Protein AF-A0A942D473-F1 (afdb_monomer_lite)

Radius of gyration: 24.36 Å; chains: 1; bounding box: 36×78×49 Å

pLDDT: mean 72.82, std 21.86, range [35.41, 96.5]

Structure (mmCIF, N/CA/C/O backbone):
data_AF-A0A942D473-F1
#
_entry.id   AF-A0A942D473-F1
#
loop_
_atom_site.group_PDB
_atom_site.id
_atom_site.type_symbol
_atom_site.label_atom_id
_atom_site.label_alt_id
_atom_site.label_comp_id
_atom_site.label_asym_id
_atom_site.label_entity_id
_atom_site.label_seq_id
_atom_site.pdbx_PDB_ins_code
_atom_site.Cartn_x
_atom_site.Cartn_y
_atom_site.Cartn_z
_atom_site.occupancy
_atom_site.B_iso_or_equiv
_atom_site.auth_seq_id
_atom_site.auth_comp_id
_atom_site.auth_asym_id
_atom_site.auth_atom_id
_atom_site.pdbx_PDB_model_num
ATOM 1 N N . MET A 1 1 ? 23.257 65.793 -36.754 1.00 37.97 1 MET A N 1
ATOM 2 C CA . MET A 1 1 ? 22.567 66.586 -35.714 1.00 37.97 1 MET A CA 1
ATOM 3 C C . MET A 1 1 ? 21.482 65.718 -35.097 1.00 37.97 1 MET A C 1
ATOM 5 O O . MET A 1 1 ? 20.773 65.103 -35.873 1.00 37.97 1 MET A O 1
ATOM 9 N N . ARG A 1 2 ? 21.452 65.651 -33.752 1.00 40.56 2 ARG A N 1
ATOM 10 C CA . ARG A 1 2 ? 20.291 65.588 -32.828 1.00 40.56 2 ARG A CA 1
ATOM 11 C C . ARG A 1 2 ? 19.033 64.815 -33.268 1.00 40.56 2 ARG A C 1
ATOM 13 O O . ARG A 1 2 ? 18.529 65.061 -34.345 1.00 40.56 2 ARG A O 1
ATOM 20 N N . LEU A 1 3 ? 18.305 64.078 -32.441 1.00 46.00 3 LEU A N 1
ATOM 21 C CA . LEU A 1 3 ? 18.394 63.455 -31.113 1.00 46.00 3 LEU A CA 1
ATOM 22 C C . LEU A 1 3 ? 16.975 62.868 -30.930 1.00 46.00 3 LEU A C 1
ATOM 24 O O . LEU A 1 3 ? 16.025 63.459 -31.435 1.00 46.00 3 LEU A O 1
ATOM 28 N N . ALA A 1 4 ? 16.848 61.820 -30.117 1.00 45.38 4 ALA A N 1
ATOM 29 C CA . ALA A 1 4 ? 15.629 61.468 -29.381 1.00 45.38 4 ALA A CA 1
ATOM 30 C C . ALA A 1 4 ? 14.444 60.860 -30.167 1.00 45.38 4 ALA A C 1
ATOM 32 O O . ALA A 1 4 ? 13.822 61.503 -30.999 1.00 45.38 4 ALA A O 1
ATOM 33 N N . LEU A 1 5 ? 14.003 59.669 -29.757 1.00 48.75 5 LEU A N 1
ATOM 34 C CA . LEU A 1 5 ? 12.954 59.620 -28.736 1.00 48.75 5 LEU A CA 1
ATOM 35 C C . LEU A 1 5 ? 12.903 58.228 -28.067 1.00 48.75 5 LEU A C 1
ATOM 37 O O . LEU A 1 5 ? 12.851 57.217 -28.766 1.00 48.75 5 LEU A O 1
ATOM 41 N N . PRO A 1 6 ? 12.935 58.169 -26.725 1.00 49.22 6 PRO A N 1
ATOM 42 C CA . PRO A 1 6 ? 12.782 56.949 -25.945 1.00 49.22 6 PRO A CA 1
ATOM 43 C C . PRO A 1 6 ? 11.299 56.573 -25.879 1.00 49.22 6 PRO A C 1
ATOM 45 O O . PRO A 1 6 ? 10.449 57.415 -25.587 1.00 49.22 6 PRO A O 1
ATOM 48 N N . LEU A 1 7 ? 10.975 55.306 -26.134 1.00 51.03 7 LEU A N 1
ATOM 49 C CA . LEU A 1 7 ? 9.628 54.796 -25.904 1.00 51.03 7 LEU A CA 1
ATOM 50 C C . LEU A 1 7 ? 9.437 54.583 -24.401 1.00 51.03 7 LEU A C 1
ATOM 52 O O . LEU A 1 7 ? 9.934 53.638 -23.794 1.00 51.03 7 LEU A O 1
ATOM 56 N N . VAL A 1 8 ? 8.774 55.594 -23.853 1.00 52.56 8 VAL A N 1
ATOM 57 C CA . VAL A 1 8 ? 8.220 55.794 -22.521 1.00 52.56 8 VAL A CA 1
ATOM 58 C C . VAL A 1 8 ? 7.843 54.488 -21.826 1.00 52.56 8 VAL A C 1
ATOM 60 O O . VAL A 1 8 ? 6.853 53.824 -22.122 1.00 52.56 8 VAL A O 1
ATOM 63 N N . LEU A 1 9 ? 8.685 54.187 -20.848 1.00 48.53 9 LEU A N 1
ATOM 64 C CA . LEU A 1 9 ? 8.417 53.387 -19.6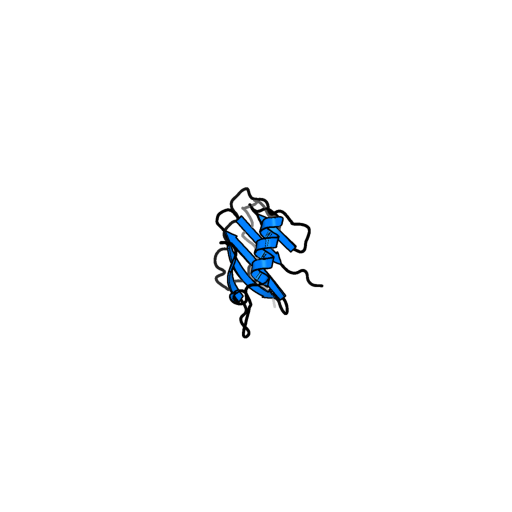71 1.00 48.53 9 LEU A CA 1
ATOM 65 C C . LEU A 1 9 ? 7.520 54.209 -18.721 1.00 48.53 9 LEU A C 1
ATOM 67 O O . LEU A 1 9 ? 7.634 55.432 -18.678 1.00 48.53 9 LEU A O 1
ATOM 71 N N . VAL A 1 10 ? 6.753 53.512 -17.878 1.00 50.84 10 VAL A N 1
ATOM 72 C CA . VAL A 1 10 ? 6.019 54.025 -16.701 1.00 50.84 10 VAL A CA 1
ATOM 73 C C . VAL A 1 10 ? 4.626 54.599 -16.980 1.00 50.84 10 VAL A C 1
ATOM 75 O O . VAL A 1 10 ? 4.469 55.778 -17.264 1.00 50.84 10 VAL A O 1
ATOM 78 N N . ALA A 1 11 ? 3.601 53.778 -16.743 1.00 49.16 11 ALA A N 1
ATOM 79 C CA . ALA A 1 11 ? 2.523 54.113 -15.806 1.00 49.16 11 ALA A CA 1
ATOM 80 C C . ALA A 1 11 ? 1.534 52.947 -15.715 1.00 49.16 11 ALA A C 1
ATOM 82 O O . ALA A 1 11 ? 0.751 52.746 -16.632 1.00 49.16 11 ALA A O 1
ATOM 83 N N . LEU A 1 12 ? 1.592 52.190 -14.615 1.00 45.12 12 LEU A N 1
ATOM 84 C CA . LEU A 1 12 ? 0.435 51.665 -13.869 1.00 45.12 12 LEU A CA 1
ATOM 85 C C . LEU A 1 12 ? 0.955 50.805 -12.704 1.00 45.12 12 LE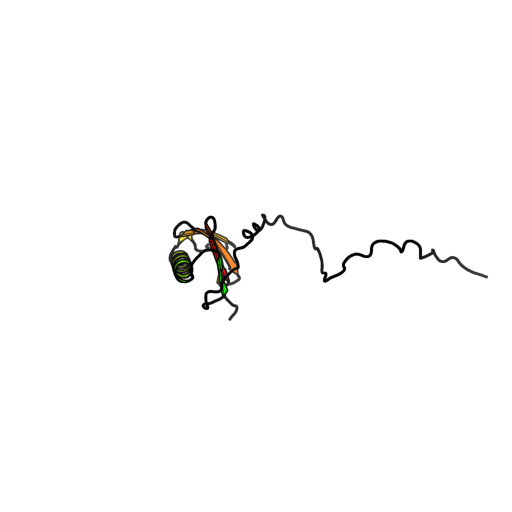U A C 1
ATOM 87 O O . LEU A 1 12 ? 0.792 49.591 -12.647 1.00 45.12 12 LEU A O 1
ATOM 91 N N . LEU A 1 13 ? 1.619 51.479 -11.760 1.00 50.00 13 LEU A N 1
ATOM 92 C CA . LEU A 1 13 ? 1.571 51.085 -10.356 1.00 50.00 13 LEU A CA 1
ATOM 93 C C . LEU A 1 13 ? 0.361 51.792 -9.744 1.00 50.00 13 LEU A C 1
ATOM 95 O O . LEU A 1 13 ? 0.317 53.018 -9.775 1.00 50.00 13 LEU A O 1
ATOM 99 N N . ALA A 1 14 ? -0.564 51.031 -9.165 1.00 50.06 14 ALA A N 1
ATOM 100 C CA . ALA A 1 14 ? -0.984 51.178 -7.768 1.00 50.06 14 ALA A CA 1
ATOM 101 C C . ALA A 1 14 ? -2.335 50.494 -7.545 1.00 50.06 14 ALA A C 1
ATOM 103 O O . ALA A 1 14 ? -3.354 50.909 -8.089 1.00 50.06 14 ALA A O 1
ATOM 104 N N . GLY A 1 15 ? -2.333 49.499 -6.660 1.00 49.34 15 GLY A N 1
ATOM 105 C CA . GLY A 1 15 ? -3.540 49.048 -5.980 1.00 49.34 15 GLY A CA 1
ATOM 106 C C . GLY A 1 15 ? -3.789 47.559 -6.118 1.00 49.34 15 GLY A C 1
ATOM 107 O O . GLY A 1 15 ? -4.576 47.162 -6.962 1.00 49.34 15 GLY A O 1
ATOM 108 N N . LEU A 1 16 ? -3.122 46.766 -5.275 1.00 48.88 16 LEU A N 1
ATOM 109 C CA . LEU A 1 16 ? -3.693 45.638 -4.520 1.00 48.88 16 LEU A CA 1
ATOM 110 C C . LEU A 1 16 ? -2.576 45.038 -3.650 1.00 48.88 16 LEU A C 1
ATOM 112 O O . LEU A 1 16 ? -1.949 44.034 -3.973 1.00 48.88 16 LEU A O 1
ATOM 116 N N . LEU A 1 17 ? -2.299 45.709 -2.529 1.00 53.28 17 LEU A N 1
ATOM 117 C CA . LEU A 1 17 ? -1.651 45.073 -1.388 1.00 53.28 17 LEU A CA 1
ATOM 118 C C . LEU A 1 17 ? -2.681 44.169 -0.703 1.00 53.28 17 LEU A C 1
ATOM 120 O O . LEU A 1 17 ? -3.556 44.669 -0.004 1.00 53.28 17 LEU A O 1
ATOM 124 N N . ALA A 1 18 ? -2.541 42.855 -0.867 1.00 51.34 18 ALA A N 1
ATOM 125 C CA . ALA A 1 18 ? -2.893 41.880 0.162 1.00 51.34 18 ALA A CA 1
ATOM 126 C C . ALA A 1 18 ? -2.127 40.565 -0.081 1.00 51.34 18 ALA A C 1
ATOM 128 O O . ALA A 1 18 ? -2.439 39.818 -1.000 1.00 51.34 18 ALA A O 1
ATOM 129 N N . GLY A 1 19 ? -1.126 40.299 0.766 1.00 37.22 19 GLY A N 1
ATOM 130 C CA . GLY A 1 19 ? -0.660 38.943 1.082 1.00 37.22 19 GLY A CA 1
ATOM 131 C C . GLY A 1 19 ? 0.273 38.252 0.083 1.00 37.22 19 GLY A C 1
ATOM 132 O O . GLY A 1 19 ? -0.094 37.244 -0.506 1.00 37.22 19 GLY A O 1
ATOM 133 N N . CYS A 1 20 ? 1.517 38.728 -0.031 1.00 43.19 20 CYS A N 1
ATOM 134 C CA . CYS A 1 20 ? 2.633 37.936 -0.554 1.00 43.19 20 CYS A CA 1
ATOM 135 C C . CYS A 1 20 ? 3.216 37.077 0.579 1.00 43.19 20 CYS A C 1
ATOM 137 O O . CYS A 1 20 ? 3.718 37.608 1.569 1.00 43.19 20 CYS A O 1
ATOM 139 N N . GLY A 1 21 ? 3.157 35.758 0.413 1.00 36.56 21 GLY A N 1
ATOM 140 C CA . GLY A 1 21 ? 3.851 34.777 1.236 1.00 36.56 21 GLY A CA 1
ATOM 141 C C . GLY A 1 21 ? 4.129 33.519 0.417 1.00 36.56 21 GLY A C 1
ATOM 142 O O . GLY A 1 21 ? 3.303 32.620 0.386 1.00 36.56 21 GLY A O 1
ATOM 143 N N . GLY A 1 22 ? 5.296 33.486 -0.238 1.00 35.41 22 GLY A N 1
ATOM 144 C CA . GLY A 1 22 ? 5.977 32.261 -0.686 1.00 35.41 22 GLY A CA 1
ATOM 145 C C . GLY A 1 22 ? 5.510 31.656 -2.012 1.00 35.41 22 GLY A C 1
ATOM 146 O O . GLY A 1 22 ? 4.617 30.819 -2.043 1.00 35.41 22 GLY A O 1
ATOM 147 N N . GLY A 1 23 ? 6.166 32.041 -3.110 1.00 40.84 23 GLY A N 1
ATOM 148 C CA . GLY A 1 23 ? 5.942 31.473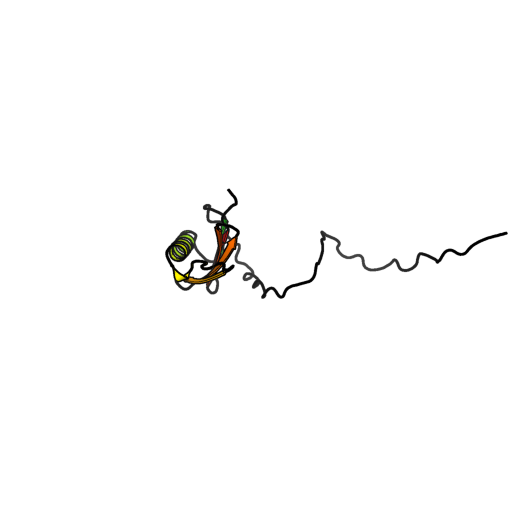 -4.441 1.00 40.84 23 GLY A CA 1
ATOM 149 C C . GLY A 1 23 ? 6.634 30.133 -4.711 1.00 40.84 23 GLY A C 1
ATOM 150 O O . GLY A 1 23 ? 7.592 29.763 -4.039 1.00 40.84 23 GLY A O 1
ATOM 151 N N . SER A 1 24 ? 6.214 29.454 -5.782 1.00 44.50 24 SER A N 1
ATOM 152 C CA . SER A 1 24 ? 6.984 29.385 -7.040 1.00 44.50 24 SER A CA 1
ATOM 153 C C . SER A 1 24 ? 6.313 28.466 -8.071 1.00 44.50 24 SER A C 1
ATOM 155 O O . SER A 1 24 ? 6.037 27.305 -7.799 1.00 44.50 24 SER A O 1
ATOM 157 N N . SER A 1 25 ? 6.154 29.023 -9.274 1.00 41.28 25 SER A N 1
ATOM 158 C CA . SER A 1 25 ? 6.197 28.373 -10.592 1.00 41.28 25 SER A CA 1
ATOM 159 C C . SER A 1 25 ? 5.161 27.302 -10.948 1.00 41.28 25 SER A C 1
ATOM 161 O O . SER A 1 25 ? 5.366 26.102 -10.796 1.00 41.28 25 SER A O 1
ATOM 163 N N . THR A 1 26 ? 4.109 27.766 -11.622 1.00 45.88 26 THR A N 1
ATOM 164 C CA . THR A 1 26 ? 3.277 26.981 -12.536 1.00 45.88 26 THR A CA 1
ATOM 165 C C . THR A 1 26 ? 4.077 26.639 -13.800 1.00 45.88 26 THR A C 1
ATOM 167 O O . THR A 1 26 ? 4.510 27.535 -14.523 1.00 45.88 26 THR A O 1
ATOM 170 N N . THR A 1 27 ? 4.227 25.351 -14.106 1.00 42.56 27 THR A N 1
ATOM 171 C CA . THR A 1 27 ? 4.372 24.873 -15.490 1.00 42.56 27 THR A CA 1
ATOM 172 C C . THR A 1 27 ? 3.229 23.910 -15.781 1.00 42.56 27 THR A C 1
ATOM 174 O O . THR A 1 27 ? 2.914 23.016 -15.001 1.00 42.56 27 THR A O 1
ATOM 177 N N . THR A 1 28 ? 2.544 24.198 -16.880 1.00 53.62 28 THR A N 1
ATOM 178 C CA . THR A 1 28 ? 1.325 23.560 -17.367 1.00 53.62 28 THR A CA 1
ATOM 179 C C . THR A 1 28 ? 1.625 22.198 -17.987 1.00 53.62 28 THR A C 1
ATOM 181 O O . THR A 1 28 ? 2.511 22.105 -18.833 1.00 53.62 28 THR A O 1
ATOM 184 N N . GLY A 1 29 ? 0.820 21.180 -17.668 1.00 42.94 29 GLY A N 1
ATOM 185 C CA . GLY A 1 29 ? 0.663 20.005 -18.530 1.00 42.94 29 GLY A CA 1
ATOM 186 C C . GLY A 1 29 ? 0.443 18.691 -17.788 1.00 42.94 29 GLY A C 1
ATOM 187 O O . GLY A 1 29 ? 1.389 18.098 -17.286 1.00 42.94 29 GLY A O 1
ATOM 188 N N . GLY A 1 30 ? -0.798 18.201 -17.809 1.00 37.78 30 GLY A N 1
ATOM 189 C CA . GLY A 1 30 ? -1.120 16.808 -17.501 1.00 37.78 30 GLY A CA 1
ATOM 190 C C . GLY A 1 30 ? -2.208 16.672 -16.450 1.00 37.78 30 GLY A C 1
ATOM 191 O O . GLY A 1 30 ? -1.935 16.786 -15.258 1.00 37.78 30 GLY A O 1
ATOM 192 N N . SER A 1 31 ? -3.433 16.410 -16.915 1.00 44.03 31 SER A N 1
ATOM 193 C CA . SER A 1 31 ? -4.590 15.987 -16.124 1.00 44.03 31 SER A CA 1
ATOM 194 C C . SER A 1 31 ? -4.193 14.913 -15.113 1.00 44.03 31 SER A C 1
ATOM 196 O O . SER A 1 31 ? -4.161 13.726 -15.424 1.00 44.03 31 SER A O 1
ATOM 198 N N . SER A 1 32 ? -3.871 15.343 -13.901 1.00 39.41 32 SER A N 1
ATOM 199 C CA . SER A 1 32 ? -3.692 14.465 -12.759 1.00 39.41 32 SER A CA 1
ATOM 200 C C . SER A 1 32 ? -5.037 14.436 -12.067 1.00 39.41 32 SER A C 1
ATOM 202 O O . SER A 1 32 ? -5.498 15.446 -11.535 1.00 39.41 32 SER A O 1
ATOM 204 N N . THR A 1 33 ? -5.710 13.296 -12.186 1.00 37.97 33 THR A N 1
ATOM 205 C CA . THR A 1 33 ? -6.930 12.952 -11.464 1.00 37.97 33 THR A CA 1
ATOM 206 C C . THR A 1 33 ? -6.806 13.449 -10.031 1.00 37.97 33 THR A C 1
ATOM 208 O O . THR A 1 33 ? -5.801 13.166 -9.380 1.00 37.97 33 THR A O 1
ATOM 211 N N . ALA A 1 34 ? -7.792 14.232 -9.591 1.00 40.91 34 ALA A N 1
ATOM 212 C CA . ALA A 1 34 ? -7.857 14.855 -8.279 1.00 40.91 34 ALA A CA 1
ATOM 213 C C . ALA A 1 34 ? -7.234 13.959 -7.198 1.00 40.91 34 ALA A C 1
ATOM 215 O O . ALA A 1 34 ? -7.747 12.876 -6.904 1.00 40.91 34 ALA A O 1
ATOM 216 N N . ALA A 1 35 ? -6.125 14.415 -6.612 1.00 46.28 35 ALA A N 1
ATOM 217 C CA . ALA A 1 35 ? -5.723 13.943 -5.301 1.00 46.28 35 ALA A CA 1
ATOM 218 C C . ALA A 1 35 ? -6.883 14.316 -4.377 1.00 46.28 35 ALA A C 1
ATOM 220 O O . ALA A 1 35 ? -7.085 15.494 -4.088 1.00 46.28 35 ALA A O 1
ATOM 221 N N . GLY A 1 36 ? -7.723 13.332 -4.047 1.00 42.03 36 GLY A N 1
ATOM 222 C CA . GLY A 1 36 ? -8.854 13.532 -3.156 1.00 42.03 36 GLY A CA 1
ATOM 223 C C . GLY A 1 36 ? -8.352 14.207 -1.891 1.00 42.03 36 GLY A C 1
ATOM 224 O O . GLY A 1 36 ? -7.433 13.703 -1.245 1.00 42.03 36 GLY A O 1
ATOM 225 N N . GLU A 1 37 ? -8.917 15.373 -1.597 1.00 40.34 37 GLU A N 1
ATOM 226 C CA . GLU A 1 37 ? -8.663 16.106 -0.369 1.00 40.34 37 GLU A CA 1
ATOM 227 C C . GLU A 1 37 ? -8.865 15.129 0.794 1.00 40.34 37 GLU A C 1
ATOM 229 O O . GLU A 1 37 ? -9.932 14.519 0.928 1.00 40.34 37 GLU A O 1
ATOM 234 N N . ALA A 1 38 ? -7.805 14.877 1.567 1.00 45.28 38 ALA A N 1
ATOM 235 C CA . ALA A 1 38 ? -7.911 14.014 2.733 1.00 45.28 38 ALA A CA 1
ATOM 236 C C . ALA A 1 38 ? -9.018 14.589 3.635 1.00 45.28 38 ALA A C 1
ATOM 238 O O . ALA A 1 38 ? -9.037 15.806 3.838 1.00 45.28 38 ALA A O 1
ATOM 239 N N . PRO A 1 39 ? -9.954 13.767 4.147 1.00 45.16 39 PRO A N 1
ATOM 240 C CA . PRO A 1 39 ? -11.067 14.262 4.946 1.00 45.16 39 PRO A CA 1
ATOM 241 C C . PRO A 1 39 ? -10.549 15.170 6.065 1.00 45.16 39 PRO A C 1
ATOM 243 O O . PRO A 1 39 ? -9.651 14.789 6.823 1.00 45.16 39 PRO A O 1
ATOM 246 N N . ALA A 1 40 ? -11.100 16.385 6.130 1.00 41.03 40 ALA A N 1
ATOM 247 C CA . ALA A 1 40 ? -10.708 17.397 7.099 1.00 41.03 40 ALA A CA 1
ATOM 248 C C . ALA A 1 40 ? -10.769 16.810 8.520 1.00 41.03 40 ALA A C 1
ATOM 250 O O . ALA A 1 40 ? -11.835 16.424 8.996 1.00 41.03 40 ALA A O 1
ATOM 251 N N . GLY A 1 41 ? -9.610 16.714 9.180 1.00 43.22 41 GLY A N 1
ATOM 252 C CA . GLY A 1 41 ? -9.489 16.269 10.574 1.00 43.22 41 GLY A CA 1
ATOM 253 C C . GLY A 1 41 ? -8.728 14.961 10.803 1.00 43.22 41 GLY A C 1
ATOM 254 O O . GLY A 1 41 ? -8.469 14.623 11.956 1.00 43.22 41 GLY A O 1
ATOM 255 N N . ALA A 1 42 ? -8.324 14.237 9.758 1.00 55.50 42 ALA A N 1
ATOM 256 C CA . ALA A 1 42 ? -7.565 13.002 9.932 1.00 55.50 42 ALA A CA 1
ATOM 257 C C . ALA A 1 42 ? -6.060 13.243 9.712 1.00 55.50 42 ALA A C 1
ATOM 259 O O . ALA A 1 42 ? -5.561 13.212 8.588 1.00 55.50 42 ALA A O 1
ATOM 260 N N . SER A 1 43 ? -5.333 13.514 10.800 1.00 65.19 43 SER A N 1
ATOM 261 C CA . SER A 1 43 ? -3.882 13.713 10.749 1.00 65.19 43 SER A CA 1
ATOM 262 C C . SER A 1 43 ? -3.171 12.405 10.385 1.00 65.19 43 SER A C 1
ATOM 264 O O . SER A 1 43 ? -3.369 11.398 11.077 1.00 65.19 43 SER A O 1
ATOM 266 N N . PRO A 1 44 ? -2.321 12.395 9.343 1.00 75.31 44 PRO A N 1
ATOM 267 C CA . PRO A 1 44 ? -1.518 11.227 9.031 1.00 75.31 44 PRO A CA 1
ATOM 268 C C . PRO A 1 44 ? -0.574 10.931 10.201 1.00 75.31 44 PRO A C 1
ATOM 270 O O . PRO A 1 44 ? 0.147 11.804 10.682 1.00 75.31 44 PRO A O 1
ATOM 273 N N . SER A 1 45 ? -0.587 9.688 10.668 1.00 79.25 45 SER A N 1
ATOM 274 C CA . SER A 1 45 ? 0.312 9.176 11.701 1.00 79.25 45 SER A CA 1
ATOM 275 C C . SER A 1 45 ? 1.415 8.343 11.051 1.00 79.25 45 SER A C 1
ATOM 277 O O . SER A 1 45 ? 1.168 7.643 10.071 1.00 79.25 45 SER A O 1
ATOM 279 N N . SER A 1 46 ? 2.642 8.412 11.570 1.00 84.00 46 SER A N 1
ATOM 280 C CA . SER A 1 46 ? 3.746 7.573 11.093 1.00 84.00 46 SER A CA 1
ATOM 281 C C . SER A 1 46 ? 3.883 6.325 11.962 1.00 84.00 46 SER A C 1
ATOM 283 O O . SER A 1 46 ? 3.760 6.382 13.184 1.00 84.00 46 SER A O 1
ATOM 285 N N . CYS A 1 47 ? 4.151 5.182 11.335 1.00 83.12 47 CYS A N 1
ATOM 286 C CA . CYS A 1 47 ? 4.207 3.896 12.037 1.00 83.12 47 CYS A CA 1
ATOM 287 C C . CYS A 1 47 ? 5.616 3.456 12.453 1.00 83.12 47 CYS A C 1
ATOM 289 O O . CYS A 1 47 ? 5.848 2.264 12.659 1.00 83.12 47 CYS A O 1
ATOM 291 N N . GLY A 1 48 ? 6.564 4.395 12.558 1.00 66.12 48 GLY A N 1
ATOM 292 C CA . GLY A 1 48 ? 7.962 4.159 12.956 1.00 66.12 48 GLY A CA 1
ATOM 293 C C . GLY A 1 48 ? 8.803 3.341 11.964 1.00 66.12 48 GLY A C 1
ATOM 294 O O . GLY A 1 48 ? 10.023 3.477 11.933 1.00 66.12 48 GLY A O 1
ATOM 295 N N . GLU A 1 49 ? 8.167 2.534 11.117 1.00 58.16 49 GLU A N 1
ATOM 296 C CA . GLU A 1 49 ? 8.804 1.589 10.211 1.00 58.16 49 GLU A CA 1
ATOM 297 C C . GLU A 1 49 ? 8.653 2.063 8.763 1.00 58.16 49 GLU A C 1
ATOM 299 O O . GLU A 1 49 ? 7.571 2.020 8.176 1.00 58.16 49 GLU A O 1
ATOM 304 N N . GLY A 1 50 ? 9.749 2.569 8.195 1.00 59.56 50 GLY A N 1
ATOM 305 C CA . GLY A 1 50 ? 9.743 3.122 6.844 1.00 59.56 50 GLY A CA 1
ATOM 306 C C . GLY A 1 50 ? 8.825 4.336 6.711 1.00 59.56 50 GLY A C 1
ATOM 307 O O . GLY A 1 50 ? 8.261 4.851 7.672 1.00 59.56 50 GLY A O 1
ATOM 308 N N . SER A 1 51 ? 8.685 4.845 5.498 1.00 83.56 51 SER A N 1
ATOM 309 C CA . SER A 1 51 ? 7.812 5.984 5.184 1.00 83.56 51 SER A CA 1
ATOM 310 C C . SER A 1 51 ? 6.337 5.554 5.141 1.00 83.56 51 SER A C 1
ATOM 312 O O . SER A 1 51 ? 5.609 5.917 4.220 1.00 83.56 51 SER A O 1
ATOM 314 N N . LEU A 1 52 ? 5.922 4.722 6.106 1.00 88.25 52 LEU A N 1
ATOM 315 C CA . LEU A 1 52 ? 4.558 4.247 6.279 1.00 88.25 52 LEU A CA 1
ATOM 316 C C . LEU A 1 52 ? 3.758 5.309 7.035 1.00 88.25 52 LEU A C 1
ATOM 318 O O . LEU A 1 52 ? 3.963 5.535 8.232 1.00 88.25 52 LEU A O 1
ATOM 322 N N . GLN A 1 53 ? 2.862 5.960 6.306 1.00 91.62 53 GLN A N 1
ATOM 323 C CA . GLN A 1 53 ? 1.912 6.938 6.809 1.00 91.62 53 GLN A CA 1
ATOM 324 C C . GLN A 1 53 ? 0.513 6.336 6.790 1.00 91.62 53 GLN A C 1
ATOM 326 O O . GLN A 1 53 ? 0.132 5.647 5.843 1.00 91.62 53 GLN A O 1
ATOM 331 N N . VAL A 1 54 ? -0.252 6.589 7.843 1.00 92.38 54 VAL A N 1
ATOM 332 C CA . VAL A 1 54 ? -1.584 6.019 8.025 1.00 92.38 54 VAL A CA 1
ATOM 333 C C . VAL A 1 54 ? -2.582 7.076 8.459 1.00 92.38 54 VAL A C 1
ATOM 335 O O . VAL A 1 54 ? -2.250 7.975 9.224 1.00 92.38 54 VAL A O 1
ATOM 338 N N . THR A 1 55 ? -3.826 6.921 8.030 1.00 92.94 55 THR A N 1
ATOM 339 C CA . THR A 1 55 ? -4.942 7.789 8.405 1.00 92.94 55 THR A CA 1
ATOM 340 C C . THR A 1 55 ? -6.142 6.910 8.718 1.00 92.94 55 THR A C 1
ATOM 342 O O . THR A 1 55 ? -6.475 6.037 7.919 1.00 92.94 55 THR A O 1
ATOM 345 N N . GLY A 1 56 ? -6.775 7.099 9.880 1.00 89.94 56 GLY A N 1
ATOM 346 C CA . GLY A 1 56 ? -7.967 6.331 10.280 1.00 89.94 56 GLY A CA 1
ATOM 347 C C . GLY A 1 56 ? -7.741 4.824 10.484 1.00 89.94 56 GLY A C 1
ATOM 348 O O . GLY A 1 56 ? -8.702 4.063 10.584 1.00 89.94 56 GLY A O 1
ATOM 349 N N . VAL A 1 57 ? -6.483 4.371 10.539 1.00 91.94 57 VAL A N 1
ATOM 350 C CA . VAL A 1 57 ? -6.103 2.957 10.642 1.00 91.94 57 VAL A CA 1
ATOM 351 C C . VAL A 1 57 ? -4.932 2.767 11.603 1.00 91.94 57 VAL A C 1
ATOM 353 O O . VAL A 1 57 ? -4.063 3.630 11.718 1.00 91.94 57 VAL A O 1
ATOM 356 N N . SER A 1 58 ? -4.913 1.637 12.315 1.00 91.75 58 SER A N 1
ATOM 357 C CA . SER A 1 58 ? -3.812 1.296 13.220 1.00 91.75 58 SER A CA 1
ATOM 358 C C . SER A 1 58 ? -2.560 0.870 12.449 1.00 91.75 58 SER A C 1
ATOM 360 O O . SER A 1 58 ? -2.642 0.301 11.360 1.00 91.75 58 SER A O 1
ATOM 362 N N . CYS A 1 59 ? -1.383 1.058 13.044 1.00 90.50 59 CYS A N 1
ATOM 363 C CA . CYS A 1 59 ? -0.134 0.600 12.436 1.00 90.50 59 CYS A CA 1
ATOM 364 C C . CYS A 1 59 ? -0.071 -0.921 12.247 1.00 90.50 59 CYS A C 1
ATOM 366 O O . CYS A 1 59 ? 0.522 -1.385 11.278 1.00 90.50 59 CYS A O 1
ATOM 368 N N . ALA A 1 60 ? -0.691 -1.702 13.136 1.00 92.25 60 ALA A N 1
ATOM 369 C CA . ALA A 1 60 ? -0.762 -3.155 12.992 1.00 92.25 60 ALA A CA 1
ATOM 370 C C . ALA A 1 60 ? -1.598 -3.558 11.767 1.00 92.25 60 ALA A C 1
ATOM 372 O O . ALA A 1 60 ? -1.161 -4.385 10.968 1.00 92.25 60 ALA A O 1
ATOM 373 N N . GLU A 1 61 ? -2.758 -2.922 11.577 1.00 93.38 61 GLU A N 1
ATOM 374 C CA . GLU A 1 61 ? -3.605 -3.140 10.399 1.00 93.38 61 GLU A CA 1
ATOM 375 C C . GLU A 1 61 ? -2.880 -2.700 9.118 1.00 93.38 61 GLU A C 1
ATOM 377 O O . GLU A 1 61 ? -2.841 -3.453 8.149 1.00 93.38 61 GLU A O 1
ATOM 382 N N . ALA A 1 62 ? -2.211 -1.543 9.126 1.00 92.25 62 ALA A N 1
ATOM 383 C CA . ALA A 1 62 ? -1.452 -1.070 7.972 1.00 92.25 62 ALA A CA 1
ATOM 384 C C . ALA A 1 62 ? -0.310 -2.016 7.566 1.00 92.25 62 ALA A C 1
ATOM 386 O O . ALA A 1 62 ? -0.115 -2.274 6.377 1.00 92.25 62 ALA A O 1
ATOM 387 N N . LYS A 1 63 ? 0.412 -2.583 8.542 1.00 91.38 63 LYS A N 1
ATOM 388 C CA . LYS A 1 63 ? 1.446 -3.599 8.290 1.00 91.38 63 LYS A CA 1
ATOM 389 C C . LYS A 1 63 ? 0.854 -4.882 7.708 1.00 91.38 63 LYS A C 1
ATOM 391 O O . LYS A 1 63 ? 1.433 -5.434 6.777 1.00 91.38 63 LYS A O 1
ATOM 396 N N . ALA A 1 64 ? -0.301 -5.330 8.202 1.00 93.69 64 ALA A N 1
ATOM 397 C CA . ALA A 1 64 ? -0.989 -6.501 7.659 1.00 93.69 64 ALA A CA 1
ATOM 398 C C . ALA A 1 64 ? -1.428 -6.282 6.199 1.00 93.69 64 ALA A C 1
ATOM 400 O O . ALA A 1 64 ? -1.200 -7.144 5.352 1.00 93.69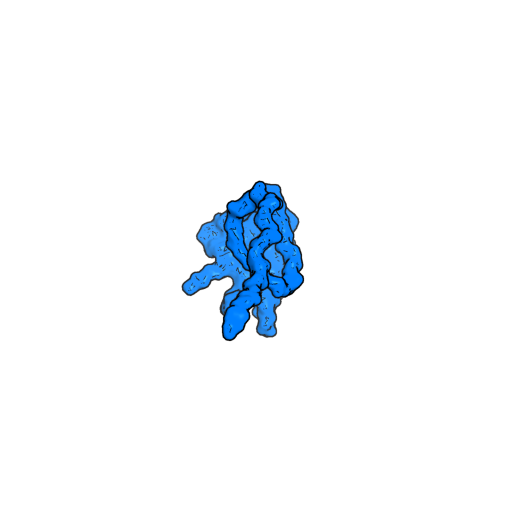 64 ALA A O 1
ATOM 401 N N . VAL A 1 65 ? -1.977 -5.104 5.880 1.00 93.50 65 VAL A N 1
ATOM 402 C CA . VAL A 1 65 ? -2.343 -4.731 4.502 1.00 93.50 65 VAL A CA 1
ATOM 403 C C . VAL A 1 65 ? -1.110 -4.703 3.597 1.00 93.50 65 VAL A C 1
ATOM 405 O O . VAL A 1 65 ? -1.139 -5.273 2.508 1.00 93.50 65 VAL A O 1
ATOM 408 N N . LEU A 1 66 ? -0.006 -4.096 4.043 1.00 91.38 66 LEU A N 1
ATOM 409 C CA . LEU A 1 66 ? 1.224 -4.040 3.253 1.00 91.38 66 LEU A CA 1
ATOM 410 C C . LEU A 1 66 ? 1.831 -5.435 3.028 1.00 91.38 66 LEU A C 1
ATOM 412 O O . LEU A 1 66 ? 2.248 -5.741 1.913 1.00 91.38 66 LEU A O 1
ATOM 416 N N . ALA A 1 67 ? 1.836 -6.299 4.047 1.00 92.44 67 ALA A N 1
ATOM 417 C CA . ALA A 1 67 ? 2.285 -7.685 3.918 1.00 92.44 67 ALA A CA 1
ATOM 418 C C . ALA A 1 67 ? 1.416 -8.475 2.924 1.00 92.44 67 ALA A C 1
ATOM 420 O O . ALA A 1 67 ? 1.943 -9.194 2.074 1.00 92.44 67 ALA A O 1
ATOM 421 N N . GLY A 1 68 ? 0.092 -8.287 2.970 1.00 93.31 68 GLY A N 1
ATOM 422 C CA . GLY A 1 68 ? -0.836 -8.870 2.000 1.00 93.31 68 GLY A CA 1
ATOM 423 C C . GLY A 1 68 ? -0.571 -8.396 0.568 1.00 93.31 68 GLY A C 1
ATOM 424 O O . GLY A 1 68 ? -0.585 -9.206 -0.357 1.00 93.31 68 GLY A O 1
ATOM 425 N N . TRP A 1 69 ? -0.260 -7.109 0.382 1.00 92.31 69 TRP A N 1
ATOM 426 C CA . TRP A 1 69 ? 0.120 -6.555 -0.920 1.00 92.31 69 TRP A CA 1
ATOM 427 C C . TRP A 1 69 ? 1.414 -7.184 -1.458 1.00 92.31 69 TRP A C 1
ATOM 429 O O . TRP A 1 69 ? 1.446 -7.598 -2.614 1.00 92.31 69 TRP A O 1
ATOM 439 N N . GLN A 1 70 ? 2.452 -7.326 -0.625 1.00 90.19 70 GLN A N 1
ATOM 440 C CA . GLN A 1 70 ? 3.730 -7.934 -1.031 1.00 90.19 70 GLN A CA 1
ATOM 441 C C . GLN A 1 70 ? 3.582 -9.411 -1.424 1.00 90.19 70 GLN A C 1
ATOM 443 O O . GLN A 1 70 ? 4.238 -9.882 -2.356 1.00 90.19 70 GLN A O 1
ATOM 448 N N . ALA A 1 71 ? 2.717 -10.146 -0.721 1.00 91.31 71 ALA A N 1
ATOM 449 C CA . ALA A 1 71 ? 2.478 -11.563 -0.977 1.00 91.31 71 ALA A CA 1
ATOM 450 C C . ALA A 1 71 ? 1.585 -11.817 -2.206 1.00 91.31 71 ALA A C 1
ATOM 452 O O . ALA A 1 71 ? 1.660 -12.891 -2.804 1.00 91.31 71 ALA A O 1
ATOM 453 N N . ALA A 1 72 ? 0.748 -10.854 -2.599 1.00 90.56 72 ALA A N 1
ATOM 454 C CA . ALA A 1 72 ? -0.226 -11.025 -3.668 1.00 90.56 72 ALA A CA 1
ATOM 455 C C . ALA A 1 72 ? 0.415 -10.860 -5.065 1.00 90.56 72 ALA A C 1
ATOM 457 O O . ALA A 1 72 ? 0.826 -9.758 -5.431 1.00 90.56 72 ALA A O 1
ATOM 458 N N . PRO A 1 73 ? 0.462 -11.914 -5.907 1.00 84.06 73 PRO A N 1
ATOM 459 C CA . PRO A 1 73 ? 1.070 -11.824 -7.237 1.00 84.06 73 PRO A CA 1
ATOM 460 C C . PRO A 1 73 ? 0.356 -10.808 -8.139 1.00 84.06 73 PRO A C 1
ATOM 462 O O . PRO A 1 73 ? 1.016 -10.029 -8.813 1.00 84.06 73 PRO A O 1
ATOM 465 N N . GLY A 1 74 ? -0.977 -10.712 -8.058 1.00 84.06 74 GLY A N 1
ATOM 466 C CA . GLY A 1 74 ? -1.763 -9.726 -8.815 1.00 84.06 74 GLY A CA 1
ATOM 467 C C . GLY A 1 74 ? -1.574 -8.264 -8.382 1.00 84.06 74 GLY A C 1
ATOM 468 O O . GLY A 1 74 ? -2.154 -7.372 -8.989 1.00 84.06 74 GLY A O 1
ATOM 469 N N . CYS A 1 75 ? -0.795 -8.008 -7.329 1.00 88.00 75 CYS A N 1
ATOM 470 C CA . CYS A 1 75 ? -0.434 -6.664 -6.881 1.00 88.00 75 CYS A CA 1
ATOM 471 C C . CYS A 1 75 ? 0.938 -6.204 -7.395 1.00 88.00 75 CYS A C 1
ATOM 473 O O . CYS A 1 75 ? 1.320 -5.053 -7.162 1.00 88.00 75 CYS A O 1
ATOM 475 N N . ARG A 1 76 ? 1.695 -7.093 -8.053 1.00 89.44 76 ARG A N 1
ATOM 476 C CA . ARG A 1 76 ? 3.020 -6.775 -8.582 1.00 89.44 76 ARG A CA 1
ATOM 477 C C . ARG A 1 76 ? 2.905 -5.972 -9.866 1.00 89.44 76 ARG A C 1
ATOM 479 O O . ARG A 1 76 ? 1.997 -6.155 -10.669 1.00 89.44 76 ARG A O 1
ATOM 486 N N . ILE A 1 77 ? 3.876 -5.090 -10.051 1.00 88.25 77 ILE A N 1
ATOM 487 C CA . ILE A 1 77 ? 4.083 -4.394 -11.312 1.00 88.25 77 ILE A CA 1
ATOM 488 C C . ILE A 1 77 ? 4.862 -5.348 -12.218 1.00 88.25 77 ILE A C 1
ATOM 490 O O . ILE A 1 77 ? 6.007 -5.683 -11.921 1.00 88.25 77 ILE A O 1
ATOM 494 N N . GLU A 1 78 ? 4.231 -5.812 -13.292 1.00 86.62 78 GLU A N 1
ATOM 495 C CA . GLU A 1 78 ? 4.823 -6.753 -14.245 1.00 86.62 78 GLU A CA 1
ATOM 496 C C . GLU A 1 78 ? 5.065 -6.094 -15.609 1.00 86.62 78 GLU A C 1
ATOM 498 O O . GLU A 1 78 ? 4.424 -5.107 -15.966 1.00 86.62 78 GLU A O 1
ATOM 503 N N . GLY A 1 79 ? 5.999 -6.651 -16.388 1.00 79.69 79 GLY A N 1
ATOM 504 C CA . GLY A 1 79 ? 6.109 -6.373 -17.825 1.00 79.69 79 GLY A CA 1
ATOM 505 C C . GLY A 1 79 ? 6.300 -4.902 -18.209 1.00 79.69 79 GLY A C 1
ATOM 506 O O . GLY A 1 79 ? 5.592 -4.404 -19.076 1.00 79.69 79 GLY A O 1
ATOM 507 N N . GLY A 1 80 ? 7.232 -4.188 -17.568 1.00 83.75 80 GLY A N 1
ATOM 508 C CA . GLY A 1 80 ? 7.527 -2.784 -17.891 1.00 83.75 80 GLY A CA 1
ATOM 509 C C . GLY A 1 80 ? 6.402 -1.795 -17.556 1.00 83.75 80 GLY A C 1
ATOM 510 O O . GLY A 1 80 ? 6.531 -0.609 -17.859 1.00 83.75 80 GLY A O 1
ATOM 511 N N . ALA A 1 81 ? 5.314 -2.248 -16.925 1.00 89.00 81 ALA A N 1
ATOM 512 C CA . ALA A 1 81 ? 4.258 -1.369 -16.454 1.00 89.00 81 ALA A CA 1
ATOM 513 C C . ALA A 1 81 ? 4.800 -0.372 -15.420 1.00 89.00 81 ALA A C 1
ATOM 515 O O . ALA A 1 81 ? 5.730 -0.657 -14.668 1.00 89.00 81 ALA A O 1
ATOM 516 N N . SER A 1 82 ? 4.198 0.813 -15.361 1.00 90.38 82 SER A N 1
ATOM 517 C CA . SER A 1 82 ? 4.547 1.817 -14.347 1.00 90.38 82 SER A CA 1
ATOM 518 C C . SER A 1 82 ? 3.674 1.720 -13.100 1.00 90.38 82 SER A C 1
ATOM 520 O O . SER A 1 82 ? 4.020 2.296 -12.073 1.00 90.38 82 SER A O 1
ATOM 522 N N . HIS A 1 83 ? 2.547 1.010 -13.180 1.00 92.31 83 HIS A N 1
ATOM 523 C CA . HIS A 1 83 ? 1.575 0.906 -12.099 1.00 92.31 83 HIS A CA 1
ATOM 524 C C . HIS A 1 83 ? 0.941 -0.484 -12.046 1.00 92.31 83 HIS A C 1
ATOM 526 O O . HIS A 1 83 ? 0.821 -1.156 -13.068 1.00 92.31 83 HIS A O 1
ATOM 532 N N . ALA A 1 84 ? 0.485 -0.875 -10.860 1.00 93.44 84 ALA A N 1
ATOM 533 C CA . ALA A 1 84 ? -0.381 -2.029 -10.644 1.00 93.44 84 ALA A CA 1
ATOM 534 C C . ALA A 1 84 ? -1.474 -1.662 -9.641 1.00 93.44 84 ALA A C 1
ATOM 536 O O . ALA A 1 84 ? -1.272 -0.808 -8.778 1.00 93.44 84 ALA A O 1
ATOM 537 N N . SER A 1 85 ? -2.633 -2.307 -9.734 1.00 93.31 85 SER A N 1
ATOM 538 C CA . SER A 1 85 ? -3.732 -2.094 -8.794 1.00 93.31 85 SER A CA 1
ATOM 539 C C . SER A 1 85 ? -4.359 -3.412 -8.389 1.00 93.31 85 SER A C 1
ATOM 541 O O . SER A 1 85 ? -4.602 -4.265 -9.239 1.00 93.31 85 SER A O 1
ATOM 543 N N . CYS A 1 86 ? -4.680 -3.560 -7.112 1.00 94.12 86 CYS A N 1
ATOM 544 C CA . CYS A 1 86 ? -5.286 -4.772 -6.585 1.00 94.12 86 CYS A CA 1
ATOM 545 C C . CYS A 1 86 ? -6.110 -4.474 -5.329 1.00 94.12 86 CYS A C 1
ATOM 547 O O . CYS A 1 86 ? -6.025 -3.389 -4.751 1.00 94.12 86 CYS A O 1
ATOM 549 N N . ARG A 1 87 ? -6.913 -5.447 -4.890 1.00 95.50 87 ARG A N 1
ATOM 550 C CA . ARG A 1 87 ? -7.619 -5.370 -3.607 1.00 95.50 87 ARG A CA 1
ATOM 551 C C . ARG A 1 87 ? -6.932 -6.236 -2.563 1.00 95.50 87 ARG A C 1
ATOM 553 O O . ARG A 1 87 ? -6.686 -7.411 -2.812 1.00 95.50 87 ARG A O 1
ATOM 560 N N . VAL A 1 88 ? -6.677 -5.665 -1.390 1.00 95.00 88 VAL A N 1
ATOM 561 C CA . VAL A 1 88 ? -6.002 -6.335 -0.272 1.00 95.00 88 VAL A CA 1
ATOM 562 C C . VAL A 1 88 ? -6.751 -6.008 1.012 1.00 95.00 88 VAL A C 1
ATOM 564 O O . VAL A 1 88 ? -6.910 -4.841 1.345 1.00 95.00 88 VAL A O 1
ATOM 567 N N . HIS A 1 89 ? -7.257 -7.020 1.723 1.00 92.50 89 HIS A N 1
ATOM 568 C CA . HIS A 1 89 ? -8.042 -6.823 2.956 1.00 92.50 89 HIS A CA 1
ATOM 569 C C . HIS A 1 89 ? -9.192 -5.796 2.814 1.00 92.50 89 HIS A C 1
ATOM 571 O O . HIS A 1 89 ? -9.510 -5.065 3.746 1.00 92.50 89 HIS A O 1
ATOM 577 N N . GLY A 1 90 ? -9.804 -5.710 1.627 1.00 93.25 90 GLY A N 1
ATOM 578 C CA . GLY A 1 90 ? -10.867 -4.744 1.322 1.00 93.25 90 GLY A CA 1
ATOM 579 C C . GLY A 1 90 ? -10.387 -3.351 0.895 1.00 93.25 90 GLY A C 1
ATOM 580 O O . GLY A 1 90 ? -11.186 -2.593 0.350 1.00 93.25 90 GLY A O 1
ATOM 581 N N . TYR A 1 91 ? -9.101 -3.033 1.053 1.00 95.81 91 TYR A N 1
ATOM 582 C CA . TYR A 1 91 ? -8.496 -1.808 0.533 1.00 95.81 91 TYR A CA 1
ATOM 583 C C . TYR A 1 91 ? -8.269 -1.916 -0.972 1.00 95.81 91 TYR A C 1
ATOM 585 O O . TYR A 1 91 ? -7.846 -2.963 -1.465 1.00 95.81 91 TYR A O 1
ATOM 593 N N . LEU A 1 92 ? -8.497 -0.823 -1.700 1.00 96.50 92 LEU A N 1
ATOM 594 C CA . LEU A 1 92 ? -7.993 -0.663 -3.060 1.00 96.50 92 LEU A CA 1
ATOM 595 C C . LEU A 1 92 ? -6.560 -0.136 -2.975 1.00 96.50 92 LEU A C 1
ATOM 597 O O . LEU A 1 92 ? -6.348 0.995 -2.541 1.00 96.50 92 LEU A O 1
ATOM 601 N N . CYS A 1 93 ? -5.598 -0.959 -3.375 1.00 95.31 93 CYS A N 1
ATOM 602 C CA . CYS A 1 93 ? -4.183 -0.624 -3.386 1.00 95.31 93 CYS A CA 1
ATOM 603 C C . CYS A 1 93 ? -3.712 -0.321 -4.806 1.00 95.31 93 CYS A C 1
ATOM 605 O O . CYS A 1 93 ? -4.024 -1.060 -5.740 1.00 95.31 93 CYS A O 1
ATOM 607 N N . ILE A 1 94 ? -2.930 0.744 -4.950 1.00 94.81 94 ILE A N 1
ATOM 608 C CA . ILE A 1 94 ? -2.260 1.146 -6.183 1.00 94.81 94 ILE A CA 1
ATOM 609 C C . ILE A 1 94 ? -0.766 1.224 -5.888 1.00 94.81 94 ILE A C 1
ATOM 611 O O . ILE A 1 94 ? -0.341 1.930 -4.973 1.00 94.81 94 ILE A O 1
ATOM 615 N N . ALA A 1 95 ? 0.020 0.491 -6.665 1.00 93.12 95 ALA A N 1
ATOM 616 C CA . ALA A 1 95 ? 1.470 0.541 -6.664 1.00 93.12 95 ALA A CA 1
ATOM 617 C C . ALA A 1 95 ? 1.957 1.350 -7.869 1.00 93.12 95 ALA A C 1
ATOM 619 O O . ALA A 1 95 ? 1.437 1.186 -8.971 1.00 93.12 95 ALA A O 1
ATOM 620 N N . ALA A 1 96 ? 2.967 2.189 -7.664 1.00 92.50 96 ALA A N 1
ATOM 621 C CA . ALA A 1 96 ? 3.646 2.962 -8.696 1.00 92.50 96 ALA A CA 1
ATOM 622 C C . ALA A 1 96 ? 5.144 2.648 -8.671 1.00 92.50 96 ALA A C 1
ATOM 624 O O . ALA A 1 96 ? 5.772 2.700 -7.609 1.00 92.50 96 ALA A O 1
ATOM 625 N N . ALA A 1 97 ? 5.717 2.329 -9.828 1.00 89.75 97 ALA A N 1
ATOM 626 C CA . ALA A 1 97 ? 7.130 2.016 -9.968 1.00 89.75 97 ALA A CA 1
ATOM 627 C C . ALA A 1 97 ? 7.997 3.250 -9.663 1.00 89.75 97 ALA A C 1
ATOM 629 O O . ALA A 1 97 ? 7.742 4.357 -10.133 1.00 89.75 97 ALA A O 1
ATOM 630 N N . GLN A 1 98 ? 9.051 3.044 -8.883 1.00 85.19 98 GLN A N 1
ATOM 631 C CA . GLN A 1 98 ? 10.068 4.019 -8.502 1.00 85.19 98 GLN A CA 1
ATOM 632 C C . GLN A 1 98 ? 11.451 3.372 -8.646 1.00 85.19 98 GLN A C 1
ATOM 634 O O . GLN A 1 98 ? 12.072 2.950 -7.667 1.00 85.19 98 GLN A O 1
ATOM 639 N N . GLY A 1 99 ? 11.921 3.259 -9.890 1.00 83.56 99 GLY A N 1
ATOM 640 C CA . GLY A 1 99 ? 13.131 2.500 -10.210 1.00 83.56 99 GLY A CA 1
ATOM 641 C C . GLY A 1 99 ? 12.931 1.018 -9.892 1.00 83.56 99 GLY A C 1
ATOM 642 O O . GLY A 1 99 ? 12.000 0.402 -10.396 1.00 83.56 99 GLY A O 1
ATOM 643 N N . GLU A 1 100 ? 13.767 0.464 -9.017 1.00 78.06 100 GLU A N 1
ATOM 644 C CA . GLU A 1 100 ? 13.694 -0.943 -8.588 1.00 78.06 100 GLU A CA 1
ATOM 645 C C . GLU A 1 100 ? 12.670 -1.204 -7.469 1.00 78.06 100 GLU A C 1
ATOM 647 O O . GLU A 1 100 ? 12.572 -2.312 -6.944 1.00 78.06 100 GLU A O 1
ATOM 652 N N . ARG A 1 101 ? 11.928 -0.178 -7.042 1.00 83.50 101 ARG A N 1
ATOM 653 C CA . ARG A 1 101 ? 10.985 -0.259 -5.919 1.00 83.50 101 ARG A CA 1
ATOM 654 C C . ARG A 1 101 ? 9.605 0.229 -6.333 1.00 83.50 101 ARG A C 1
ATOM 656 O O . ARG A 1 101 ? 9.448 0.799 -7.405 1.00 83.50 101 ARG A O 1
ATOM 663 N N . ALA A 1 102 ? 8.607 0.039 -5.475 1.00 87.75 102 ALA A N 1
ATOM 664 C CA . ALA A 1 102 ? 7.267 0.570 -5.694 1.00 87.75 102 ALA A CA 1
ATOM 665 C C . ALA A 1 102 ? 6.800 1.399 -4.492 1.00 87.75 102 ALA A C 1
ATOM 667 O O . ALA A 1 102 ? 6.942 0.971 -3.346 1.00 87.75 102 ALA A O 1
ATOM 668 N N . ALA A 1 103 ? 6.237 2.576 -4.761 1.00 91.38 103 ALA A N 1
ATOM 669 C CA . ALA A 1 103 ? 5.428 3.303 -3.791 1.00 91.38 103 ALA A CA 1
ATOM 670 C C . ALA A 1 103 ? 4.000 2.757 -3.837 1.00 91.38 103 ALA A C 1
ATOM 672 O O . ALA A 1 103 ? 3.487 2.472 -4.916 1.00 91.38 103 ALA A O 1
ATOM 673 N N . VAL A 1 104 ? 3.36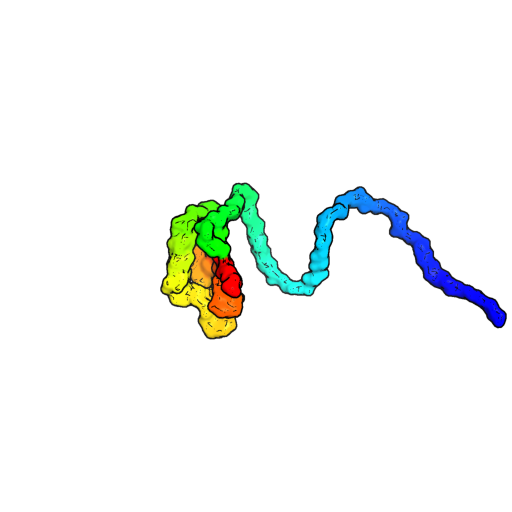5 2.601 -2.680 1.00 93.06 104 VAL A N 1
ATOM 674 C CA . VAL A 1 104 ? 2.057 1.953 -2.557 1.00 93.06 104 VAL A CA 1
ATOM 675 C C . VAL A 1 104 ? 1.111 2.856 -1.787 1.00 93.06 104 VAL A C 1
ATOM 677 O O . VAL A 1 104 ? 1.446 3.336 -0.707 1.00 93.06 104 VAL A O 1
ATOM 680 N N . SER A 1 105 ? -0.084 3.060 -2.327 1.00 94.62 105 SER A N 1
ATOM 681 C CA . SER A 1 105 ? -1.191 3.729 -1.648 1.00 94.62 105 SER A CA 1
ATOM 682 C C . SER A 1 105 ? -2.380 2.780 -1.583 1.00 94.62 105 SER A C 1
ATOM 684 O O . SER A 1 105 ? -2.805 2.265 -2.613 1.00 94.62 105 SER A O 1
ATOM 686 N N . CYS A 1 106 ? -2.907 2.535 -0.388 1.00 95.19 106 CYS A N 1
ATOM 687 C CA . CYS A 1 106 ? -4.088 1.714 -0.154 1.00 95.19 106 CYS A CA 1
ATOM 688 C C . CYS A 1 106 ? -5.181 2.558 0.500 1.00 95.19 106 CYS A C 1
ATOM 690 O O . CYS A 1 106 ? -4.939 3.209 1.516 1.00 95.19 106 CYS A O 1
ATOM 692 N N . ALA A 1 107 ? -6.390 2.519 -0.056 1.00 95.31 107 ALA A N 1
ATOM 693 C CA . ALA A 1 107 ? -7.514 3.317 0.415 1.00 95.31 107 ALA A CA 1
ATOM 694 C C . ALA A 1 107 ? -8.773 2.474 0.654 1.00 95.31 107 ALA A C 1
ATOM 696 O O . ALA A 1 107 ? -9.092 1.546 -0.091 1.00 95.31 107 ALA A O 1
ATOM 697 N N . LEU A 1 108 ? -9.494 2.851 1.703 1.00 93.88 108 LEU A N 1
ATOM 698 C CA . LEU A 1 108 ? -10.828 2.399 2.084 1.00 93.88 108 LEU A CA 1
ATOM 699 C C . LEU A 1 108 ? -11.583 3.649 2.588 1.00 93.88 108 LEU A C 1
ATOM 701 O O . LEU A 1 108 ? -10.936 4.574 3.078 1.00 93.88 108 LEU A O 1
ATOM 705 N N . PRO A 1 109 ? -12.920 3.748 2.497 1.00 91.81 109 PRO A N 1
ATOM 706 C CA . PRO A 1 109 ? -13.635 4.890 3.070 1.00 91.81 109 PRO A CA 1
ATOM 707 C C . PRO A 1 109 ? -13.219 5.188 4.523 1.00 91.81 109 PRO A C 1
ATOM 709 O O . PRO A 1 109 ? -13.319 4.327 5.396 1.00 91.81 109 PRO A O 1
ATOM 712 N N . GLY A 1 110 ? -12.707 6.400 4.763 1.00 90.50 110 GLY A N 1
ATOM 713 C CA . GLY A 1 110 ? -12.216 6.850 6.073 1.00 90.50 110 GLY A CA 1
ATOM 714 C C . GLY A 1 110 ? -10.845 6.310 6.502 1.00 90.50 110 GLY A C 1
ATOM 715 O O . GLY A 1 110 ? -10.384 6.671 7.583 1.00 90.50 110 GLY A O 1
ATOM 716 N N . LYS A 1 111 ? -10.180 5.478 5.686 1.00 93.00 111 LYS A N 1
ATOM 717 C CA . LYS A 1 111 ? -8.864 4.904 5.994 1.00 93.00 111 LYS A CA 1
ATOM 718 C C . LYS A 1 111 ? -7.906 4.984 4.808 1.00 93.00 111 LYS A C 1
ATOM 720 O O . LYS A 1 111 ? -8.247 4.602 3.690 1.00 93.00 111 LYS A O 1
ATOM 725 N N . SER A 1 112 ? -6.668 5.389 5.053 1.00 93.31 112 SER A N 1
ATOM 726 C CA . SER A 1 112 ? -5.625 5.361 4.026 1.00 93.31 112 SER A CA 1
ATOM 727 C C . SER A 1 112 ? -4.288 4.922 4.590 1.00 93.31 112 SER A C 1
ATOM 729 O O . SER A 1 112 ? -3.949 5.223 5.733 1.00 93.31 112 SER A O 1
ATOM 731 N N . ILE A 1 113 ? -3.522 4.227 3.759 1.00 93.56 113 ILE A N 1
ATOM 732 C CA . ILE A 1 113 ? -2.173 3.759 4.050 1.00 93.56 113 ILE A CA 1
ATOM 733 C C . ILE A 1 113 ? -1.302 4.177 2.874 1.00 93.56 113 ILE A C 1
ATOM 735 O O . ILE A 1 113 ? -1.577 3.803 1.737 1.00 93.56 113 ILE A O 1
ATOM 739 N N . LEU A 1 114 ? -0.249 4.934 3.145 1.00 93.62 114 LEU A N 1
ATOM 740 C CA . LEU A 1 114 ? 0.751 5.320 2.163 1.00 93.62 114 LEU A CA 1
ATOM 741 C C . LEU A 1 114 ? 2.093 4.740 2.586 1.00 93.62 114 LEU A C 1
ATOM 743 O O . LEU A 1 114 ? 2.557 4.975 3.697 1.00 93.62 114 LEU A O 1
ATOM 747 N N . PHE A 1 115 ? 2.731 4.007 1.686 1.00 91.62 115 PHE A N 1
ATOM 748 C CA . PHE A 1 115 ? 4.076 3.495 1.857 1.00 91.62 115 PHE A CA 1
ATOM 749 C C . PHE A 1 115 ? 4.960 3.996 0.723 1.00 91.62 115 PHE A C 1
ATOM 751 O O . PHE A 1 115 ? 4.733 3.693 -0.448 1.00 91.62 115 PHE A O 1
ATOM 758 N N . VAL A 1 116 ? 6.012 4.727 1.080 1.00 88.75 116 VAL A N 1
ATOM 759 C CA . VAL A 1 116 ? 7.076 5.092 0.141 1.00 88.75 116 VAL A CA 1
ATOM 760 C C . VAL A 1 116 ? 8.371 4.438 0.615 1.00 88.75 116 VAL A C 1
ATOM 762 O O . VAL A 1 116 ? 8.780 4.667 1.750 1.00 88.75 116 VAL A O 1
ATOM 765 N N . PRO A 1 117 ? 9.061 3.619 -0.182 1.00 81.69 117 PRO A N 1
ATOM 766 C CA . PRO A 1 117 ? 10.354 3.088 0.229 1.00 81.69 117 PRO A CA 1
ATOM 767 C C . PRO A 1 117 ? 11.401 4.217 0.277 1.00 81.69 117 PRO A C 1
ATOM 769 O O . PRO A 1 117 ? 11.556 4.965 -0.686 1.00 81.69 117 PRO A O 1
ATOM 772 N N . LYS A 1 118 ? 12.145 4.357 1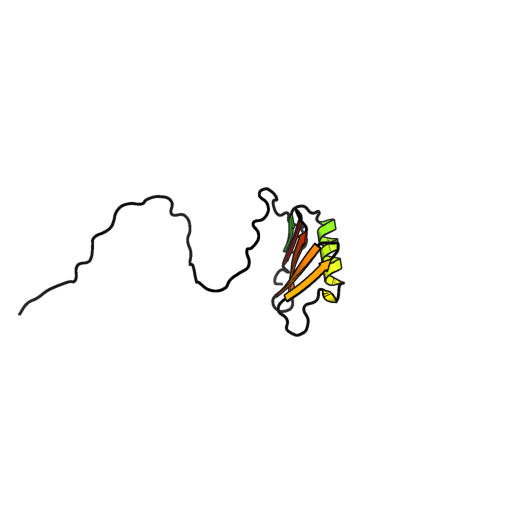.386 1.00 75.19 118 LYS A N 1
ATOM 773 C CA . LYS A 1 118 ? 13.232 5.355 1.489 1.00 75.19 118 LYS A CA 1
ATOM 774 C C . LYS A 1 118 ? 14.361 4.994 0.530 1.00 75.19 118 LYS A C 1
ATOM 776 O O . LYS A 1 118 ? 14.770 3.836 0.538 1.00 75.19 118 LYS A O 1
ATOM 781 N N . LYS A 1 119 ? 14.899 5.948 -0.244 1.00 66.44 119 LYS A N 1
ATOM 782 C CA . LYS A 1 119 ? 16.177 5.747 -0.960 1.00 66.44 119 LYS A CA 1
ATOM 783 C C . LYS A 1 119 ? 17.238 5.330 0.066 1.00 66.44 119 LYS A C 1
ATOM 785 O O . LYS A 1 119 ? 17.346 5.975 1.107 1.00 66.44 119 LYS A O 1
ATOM 790 N N . GLY A 1 120 ? 17.875 4.188 -0.194 1.00 54.50 120 GLY A N 1
ATOM 791 C CA . GLY A 1 120 ? 18.999 3.701 0.608 1.00 54.50 120 GLY A CA 1
ATOM 792 C C . GLY A 1 120 ? 20.270 4.447 0.253 1.00 54.50 120 GLY A C 1
ATOM 793 O O . GLY A 1 120 ? 20.287 5.043 -0.849 1.00 54.50 120 GLY A O 1
#

Sequence (120 aa):
MRLALPLVLVALLAGLLAGCGGGSSTTTGGSSTAAGEAPAGASPSSCGEGSLQVTGVSCAEAKAVLAGWQAAPGCRIEGGASHASCRVHGYLCIAAAQGERAAVSCALPGKSILFVPKKG

Foldseek 3Di:
DDDDDDDDDDDDDDDDDDDDDDDDDDDDDDPDPDPPDQPPPFDWDDLPPARKTKTQDDSVVLVQQVVQLVPDPQNDDDDPDQKGWDAGPNWIKIWGDDDVDTWIWTDDVRIIITHDGDDD

Secondary structure (DSSP, 8-state):
-----------------------------------PPPPTT-PPEE-SSTEEEEESS-HHHHHHHHHHHHH-GGGS--TT-SEEEEEETTEEEEEEEETTEEEEEEEETTEEEEEEPPP-